Protein AF-A0A816AW95-F1 (afdb_monomer)

pLDDT: mean 74.33, std 20.52, range [29.19, 96.0]

Solvent-accessible surface area (backbone atoms only — not comparable to full-atom values): 9916 Å² total; per-residue (Å²): 138,85,84,74,68,86,69,72,75,60,77,59,59,53,72,68,49,44,60,77,62,41,72,58,86,85,59,73,70,74,67,87,60,53,72,53,37,24,40,37,31,39,40,58,78,60,52,45,46,66,61,50,24,54,54,49,12,66,77,67,77,28,48,63,43,44,43,57,73,72,43,47,22,68,74,67,74,44,52,65,58,58,48,35,70,74,46,35,65,71,49,30,48,51,55,52,28,59,55,47,61,67,64,76,84,61,23,33,20,34,18,49,58,70,62,55,73,75,27,64,69,25,49,58,53,48,53,76,51,32,47,66,45,72,49,88,59,61,65,71,58,25,54,56,45,38,69,76,61,75,77,86,78,56,86,59,53,93,82,39,55,69,65,57,55,53,61,59,63,96

Nearest PDB structures (foldseek):
  1kag-assembly2_B  TM=8.413E-01  e=4.714E-09  Escherichia coli
  3vaa-assembly3_C  TM=8.133E-01  e=1.172E-07  Bacteroides thetaiotaomicron
  1kag-assembly1_A  TM=7.924E-01  e=2.343E-07  Escherichia coli
  1shk-assembly1_A  TM=7.564E-01  e=5.315E-07  Dickeya chrysanthemi
  4y0a-assembly1_A  TM=7.415E-01  e=2.200E-07  Acinetobacter baumannii AB307-0294

Radius of gyration: 16.28 Å; Cα contacts (8 Å, |Δi|>4): 202; chains: 1; bounding box: 50×35×40 Å

Organism: NCBI:txid1234261

Secondary structure (DSSP, 8-state):
----GGGTT-TTSSHHHHHHHS--TTS---GGGTTT-EEEEE--TTS-HHHHHHHHHHHHT-EEEEHIIIIIHHHHTS-HHHHHHHHHHHHHHHHHHHHHHT----SEEEE--TTGGG-HHHHHHHHHHEEEEE----HHHHHHHHHHHT----TTTTTS-HHHHHHHT-

Foldseek 3Di:
DDDPPVVVPPLDQPPPVLVVLADPPVPDPPCPPVQWFEEEEDEAQQLCLQVVQVVCCVVNVAAEEECQPRQVCVVVVHHLLVVCVVQPQVRSLVVSLVSLLVDDGTRGHYYYHNSPSVRVNSVVSSSVRHGYDYSDDDPVSSVVRCVVVVDPNDHCVVPDPPSVVVVSND

Sequence (170 aa):
MPEMDHLKSKNQYWLPNLRSWATDGTKRPLLSDSKERNIFLMGPPGAGKTTVAKVLGKLLEKHVMDIDDDWLEIHWKTSVADKLAELGDEGFLEAEGEEMLKFQKKNYVVSLTGSNALHSRSMEHLSKSGIFIYLDVPTSLILSRCKLMKIDRIVGQSTKSLADILAYRQ

InterPro domains:
  IPR027417 P-loop containing nucleoside triphosphate hydrolase [G3DSA:3.40.50.300] (26-170)
  IPR027417 P-loop containing nucleoside triphosphate hydrolase [SSF52540] (37-148)
  IPR031322 Shikimate kinase/gluconokinase [PF01202] (45-161)

Mean predicted aligned error: 10.52 Å

Structure (mmCIF, N/CA/C/O backbone):
data_AF-A0A816AW95-F1
#
_entry.id   AF-A0A816AW95-F1
#
loop_
_atom_site.group_PDB
_atom_site.id
_atom_site.type_symbol
_atom_site.label_atom_id
_atom_site.label_alt_id
_atom_site.label_comp_id
_atom_site.label_asym_id
_atom_site.label_entity_id
_atom_site.label_seq_id
_atom_site.pdbx_PDB_ins_code
_atom_site.Cartn_x
_atom_site.Cartn_y
_atom_site.Cartn_z
_atom_site.occupancy
_atom_site.B_iso_or_equiv
_atom_site.auth_seq_id
_atom_site.auth_comp_id
_atom_site.auth_asym_id
_atom_site.auth_atom_id
_atom_site.pdbx_PDB_model_num
ATOM 1 N N . MET A 1 1 ? 30.595 -11.486 -17.767 1.00 30.88 1 MET A N 1
ATOM 2 C CA . MET A 1 1 ? 29.350 -10.853 -17.289 1.00 30.88 1 MET A CA 1
ATOM 3 C C . MET A 1 1 ? 28.530 -11.867 -16.489 1.00 30.88 1 MET A C 1
ATOM 5 O O . MET A 1 1 ? 27.575 -12.413 -17.027 1.00 30.88 1 MET A O 1
ATOM 9 N N . PRO A 1 2 ? 28.909 -12.188 -15.244 1.00 32.31 2 PRO A N 1
ATOM 10 C CA . PRO A 1 2 ? 27.958 -12.633 -14.227 1.00 32.31 2 PRO A CA 1
ATOM 11 C C . PRO A 1 2 ? 27.443 -11.355 -13.529 1.00 32.31 2 PRO A C 1
ATOM 13 O O . PRO A 1 2 ? 28.158 -10.365 -13.476 1.00 32.31 2 PRO A O 1
ATOM 16 N N . GLU A 1 3 ? 26.221 -11.201 -13.048 1.00 29.19 3 GLU A N 1
ATOM 17 C CA . GLU A 1 3 ? 25.580 -12.041 -12.055 1.00 29.19 3 GLU A CA 1
ATOM 18 C C . GLU A 1 3 ? 24.159 -11.442 -11.913 1.00 29.19 3 GLU A C 1
ATOM 20 O O . GLU A 1 3 ? 23.979 -10.383 -11.332 1.00 29.19 3 GLU A O 1
ATOM 25 N N . MET A 1 4 ? 23.151 -12.038 -12.553 1.00 30.97 4 MET A N 1
ATOM 26 C CA . MET A 1 4 ? 21.720 -11.762 -12.291 1.00 30.97 4 MET A CA 1
ATOM 27 C C . MET A 1 4 ? 21.000 -13.072 -11.929 1.00 30.97 4 MET A C 1
ATOM 29 O O . MET A 1 4 ? 19.788 -13.219 -12.089 1.00 30.97 4 MET A O 1
ATOM 33 N N . ASP A 1 5 ? 21.755 -14.057 -11.437 1.00 31.03 5 ASP A N 1
ATOM 34 C CA . ASP A 1 5 ? 21.224 -15.348 -10.994 1.00 31.03 5 ASP A CA 1
ATOM 35 C C . ASP A 1 5 ? 20.586 -15.276 -9.597 1.00 31.03 5 ASP A C 1
ATOM 37 O O . ASP A 1 5 ? 19.770 -16.126 -9.250 1.00 31.03 5 ASP A O 1
ATOM 41 N N . HIS A 1 6 ? 20.838 -14.218 -8.820 1.00 32.06 6 HIS A N 1
ATOM 42 C CA . HIS A 1 6 ? 20.245 -14.032 -7.485 1.00 32.06 6 HIS A CA 1
ATOM 43 C C . HIS A 1 6 ? 18.769 -13.590 -7.502 1.00 32.06 6 HIS A C 1
ATOM 45 O O . HIS A 1 6 ? 18.091 -13.667 -6.477 1.00 32.06 6 HIS A O 1
ATOM 51 N N . LEU A 1 7 ? 18.230 -13.195 -8.662 1.00 34.44 7 LEU A N 1
ATOM 52 C CA . LEU A 1 7 ? 16.792 -12.957 -8.841 1.00 34.44 7 LEU A CA 1
ATOM 53 C C . LEU A 1 7 ? 16.038 -14.179 -9.386 1.00 34.44 7 LEU A C 1
ATOM 55 O O . LEU A 1 7 ? 14.817 -14.155 -9.419 1.00 34.44 7 LEU A O 1
ATOM 59 N N . LYS A 1 8 ? 16.707 -15.277 -9.763 1.00 31.42 8 LYS A N 1
ATOM 60 C CA . LYS A 1 8 ? 16.021 -16.467 -10.309 1.00 31.42 8 LYS A CA 1
ATOM 61 C C . LYS A 1 8 ? 15.353 -17.357 -9.251 1.00 31.42 8 LYS A C 1
ATOM 63 O O . LYS A 1 8 ? 14.594 -18.245 -9.619 1.00 31.42 8 LYS A O 1
ATOM 68 N N . SER A 1 9 ? 15.582 -17.127 -7.953 1.00 30.31 9 SER A N 1
ATOM 69 C CA . SER A 1 9 ? 15.029 -17.969 -6.873 1.00 30.31 9 SER A CA 1
ATOM 70 C C . SER A 1 9 ? 13.753 -17.429 -6.214 1.00 30.31 9 SER A C 1
ATOM 72 O O . SER A 1 9 ? 13.240 -18.031 -5.274 1.00 30.31 9 SER A O 1
ATOM 74 N N . LYS A 1 10 ? 13.205 -16.305 -6.684 1.00 37.72 10 LYS A N 1
ATOM 75 C CA . LYS A 1 10 ? 12.192 -15.534 -5.947 1.00 37.72 10 LYS A CA 1
ATOM 76 C C . LYS A 1 10 ? 10.753 -15.708 -6.473 1.00 37.72 10 LYS A C 1
ATOM 78 O O . LYS A 1 10 ? 9.951 -14.787 -6.374 1.00 37.72 10 LYS A O 1
ATOM 83 N N . ASN A 1 11 ? 10.380 -16.916 -6.904 1.00 34.88 11 ASN A N 1
ATOM 84 C CA . ASN A 1 11 ? 8.980 -17.333 -7.156 1.00 34.88 11 ASN A CA 1
ATOM 85 C C . ASN A 1 11 ? 8.147 -17.503 -5.851 1.00 34.88 11 ASN A C 1
ATOM 87 O O . ASN A 1 11 ? 7.157 -18.227 -5.812 1.00 34.88 11 ASN A O 1
ATOM 91 N N . GLN A 1 12 ? 8.569 -16.885 -4.740 1.00 40.94 12 GLN A N 1
ATOM 92 C CA . GLN A 1 12 ? 8.173 -17.252 -3.371 1.00 40.94 12 GLN A CA 1
ATOM 93 C C . GLN A 1 12 ? 7.570 -16.091 -2.550 1.00 40.94 12 GLN A C 1
ATOM 95 O O . GLN A 1 12 ? 7.450 -16.203 -1.334 1.00 40.94 12 GLN A O 1
ATOM 100 N N . TYR A 1 13 ? 7.203 -14.959 -3.162 1.00 44.19 13 TYR A N 1
ATOM 101 C CA . TYR A 1 13 ? 6.868 -13.750 -2.382 1.00 44.19 13 TYR A CA 1
ATOM 102 C C . TYR A 1 13 ? 5.381 -13.572 -2.081 1.00 44.19 13 TYR A C 1
ATOM 104 O O . TYR A 1 13 ? 5.042 -13.192 -0.962 1.00 44.19 13 TYR A O 1
ATOM 112 N N . TRP A 1 14 ? 4.494 -13.880 -3.030 1.00 45.16 14 TRP A N 1
ATOM 113 C CA . TRP A 1 14 ? 3.064 -13.609 -2.876 1.00 45.16 14 TRP A CA 1
ATOM 114 C C . TRP A 1 14 ? 2.363 -14.731 -2.112 1.00 45.16 14 TRP A C 1
ATOM 116 O O . TRP A 1 14 ? 1.998 -14.553 -0.959 1.00 45.16 14 TRP A O 1
ATOM 126 N N . LEU A 1 15 ? 2.220 -15.919 -2.696 1.00 41.66 15 LEU A N 1
ATOM 127 C CA . LEU A 1 15 ? 1.365 -16.977 -2.140 1.00 41.66 15 LEU A CA 1
ATOM 128 C C . LEU A 1 15 ? 1.851 -17.620 -0.819 1.00 41.66 15 LEU A C 1
ATOM 130 O O . LEU A 1 15 ? 1.002 -17.872 0.044 1.00 41.66 15 LEU A O 1
ATOM 134 N N . PRO A 1 16 ? 3.159 -17.876 -0.595 1.00 43.06 16 PRO A N 1
ATOM 135 C CA . PRO A 1 16 ? 3.619 -18.515 0.642 1.00 43.06 16 PRO A CA 1
ATOM 136 C C . PRO A 1 16 ? 3.471 -17.612 1.875 1.00 43.06 16 PRO A C 1
ATOM 138 O O . PRO A 1 16 ? 3.018 -18.075 2.921 1.00 43.06 16 PRO A O 1
ATOM 141 N N . ASN A 1 17 ? 3.772 -16.314 1.743 1.00 45.03 17 ASN A N 1
ATOM 142 C CA . ASN A 1 17 ? 3.659 -15.347 2.842 1.00 45.03 17 ASN A CA 1
ATOM 143 C C . ASN A 1 17 ? 2.229 -14.816 3.002 1.00 45.03 17 ASN A C 1
ATOM 145 O O . ASN A 1 17 ? 1.797 -14.569 4.128 1.00 45.03 17 ASN A O 1
ATOM 149 N N . LEU A 1 18 ? 1.443 -14.741 1.919 1.00 47.81 18 LEU A N 1
ATOM 150 C CA . LEU A 1 18 ? 0.026 -14.386 1.995 1.00 47.81 18 LEU A CA 1
ATOM 151 C C . LEU A 1 18 ? -0.743 -15.363 2.883 1.00 47.81 18 LEU A C 1
ATOM 153 O O . LEU A 1 18 ? -1.575 -14.919 3.655 1.00 47.81 18 LEU A O 1
ATOM 157 N N . ARG A 1 19 ? -0.432 -16.667 2.857 1.00 48.78 19 ARG A N 1
ATOM 158 C CA . ARG A 1 19 ? -1.038 -17.643 3.786 1.00 48.78 19 ARG A CA 1
ATOM 159 C C . ARG A 1 19 ? -0.641 -17.426 5.246 1.00 48.78 19 ARG A C 1
ATOM 161 O O . ARG A 1 19 ? -1.417 -17.772 6.126 1.00 48.78 19 ARG A O 1
ATOM 168 N N . SER A 1 20 ? 0.540 -16.864 5.505 1.00 46.69 20 SER A N 1
ATOM 169 C CA . SER A 1 20 ? 0.972 -16.528 6.869 1.00 46.69 20 SER A CA 1
ATOM 170 C C . SER A 1 20 ? 0.287 -15.267 7.413 1.00 46.69 20 SER A C 1
ATOM 172 O O . SER A 1 20 ? 0.101 -15.144 8.621 1.00 46.69 20 SER A O 1
ATOM 174 N N . TRP A 1 21 ? -0.138 -14.356 6.527 1.00 46.91 21 TRP A N 1
ATOM 175 C CA . TRP A 1 21 ? -0.833 -13.111 6.881 1.00 46.91 21 TRP A CA 1
ATOM 176 C C . TRP A 1 21 ? -2.356 -13.180 6.713 1.00 46.91 21 TRP A C 1
ATOM 178 O O . TRP A 1 21 ? -3.086 -12.392 7.317 1.00 46.91 21 TRP A O 1
ATOM 188 N N . ALA A 1 22 ? -2.849 -14.111 5.900 1.00 45.16 22 ALA A N 1
ATOM 189 C CA . ALA A 1 22 ? -4.260 -14.397 5.730 1.00 45.16 22 ALA A CA 1
ATOM 190 C C . ALA A 1 22 ? -4.727 -15.226 6.924 1.00 45.16 22 ALA A C 1
ATOM 192 O O . ALA A 1 22 ? -4.403 -16.403 7.068 1.00 45.16 22 ALA A O 1
ATOM 193 N N . THR A 1 23 ? -5.515 -14.605 7.793 1.00 46.31 23 THR A N 1
ATOM 194 C CA . THR A 1 23 ? -6.285 -15.350 8.782 1.00 46.31 23 THR A CA 1
ATOM 195 C C . THR A 1 23 ? -7.233 -16.292 8.049 1.00 46.31 23 THR A C 1
ATOM 197 O O . THR A 1 23 ? -7.951 -15.855 7.149 1.00 46.31 23 THR A O 1
ATOM 200 N N . ASP A 1 24 ? -7.255 -17.564 8.445 1.00 42.72 24 ASP A N 1
ATOM 201 C CA . ASP A 1 24 ? -8.320 -18.499 8.088 1.00 42.72 24 ASP A CA 1
ATOM 202 C C . ASP A 1 24 ? -9.678 -17.819 8.323 1.00 42.72 24 ASP A C 1
ATOM 204 O O . ASP A 1 24 ? -10.047 -17.540 9.463 1.00 42.72 24 ASP A O 1
ATOM 208 N N . GLY A 1 25 ? -10.405 -17.520 7.242 1.00 42.84 25 GLY A N 1
ATOM 209 C CA . GLY A 1 25 ? -11.691 -16.819 7.290 1.00 42.84 25 GLY A CA 1
ATOM 210 C C . GLY A 1 25 ? -12.782 -17.577 8.055 1.00 42.84 25 GLY A C 1
ATOM 211 O O . GLY A 1 25 ? -13.830 -17.002 8.342 1.00 42.84 25 GLY A O 1
ATOM 212 N N . THR A 1 26 ? -12.544 -18.845 8.417 1.00 38.16 26 THR A N 1
ATOM 213 C CA . THR A 1 26 ? -13.426 -19.639 9.285 1.00 38.16 26 THR A CA 1
ATOM 214 C C . THR A 1 26 ? -13.131 -19.445 10.775 1.00 38.16 26 THR A C 1
ATOM 216 O O . THR A 1 26 ? -14.021 -19.622 11.611 1.00 38.16 26 THR A O 1
ATOM 219 N N . LYS A 1 27 ? -11.924 -18.988 11.134 1.00 42.12 27 LYS A N 1
ATOM 220 C CA . LYS A 1 27 ? -11.591 -18.547 12.490 1.00 42.12 27 LYS A CA 1
ATOM 221 C C . LYS A 1 27 ? -11.934 -17.074 12.598 1.00 42.12 27 LYS A C 1
ATOM 223 O O . LYS A 1 27 ? -11.124 -16.230 12.240 1.00 42.12 27 LYS A O 1
ATOM 228 N N . ARG A 1 28 ? -13.133 -16.754 13.099 1.00 39.47 28 ARG A N 1
ATOM 229 C CA . ARG A 1 28 ? -13.509 -15.372 13.446 1.00 39.47 28 ARG A CA 1
ATOM 230 C C . ARG A 1 28 ? -12.381 -14.744 14.281 1.00 39.47 28 ARG A C 1
ATOM 232 O O . ARG A 1 28 ? -12.247 -15.128 15.445 1.00 39.47 28 ARG A O 1
ATOM 239 N N . PRO A 1 29 ? -11.620 -13.751 13.784 1.00 44.09 29 PRO A N 1
ATOM 240 C CA . PRO A 1 29 ? -11.084 -12.776 14.709 1.00 44.09 29 PRO A CA 1
ATOM 241 C C . PRO A 1 29 ? -12.322 -12.050 15.222 1.00 44.09 29 PRO A C 1
ATOM 243 O O . PRO A 1 29 ? -13.134 -11.580 14.424 1.00 44.09 29 PRO A O 1
ATOM 246 N N . LEU A 1 30 ? -12.535 -12.077 16.532 1.00 42.91 30 LEU A N 1
ATOM 247 C CA . LEU A 1 30 ? -13.664 -11.441 17.201 1.00 42.91 30 LEU A CA 1
ATOM 248 C C . LEU A 1 30 ? -13.919 -10.061 16.563 1.00 42.91 30 LEU A C 1
ATOM 250 O O . LEU A 1 30 ? -13.145 -9.125 16.739 1.00 42.91 30 LEU A O 1
ATOM 254 N N . LEU A 1 31 ? -14.989 -9.955 15.763 1.00 48.19 31 LEU A N 1
ATOM 255 C CA . LEU A 1 31 ? -15.388 -8.744 15.029 1.00 48.19 31 LEU A CA 1
ATOM 256 C C . LEU A 1 31 ? -15.770 -7.587 15.973 1.00 48.19 31 LEU A C 1
ATOM 258 O O . LEU A 1 31 ? -16.152 -6.518 15.500 1.00 48.19 31 LEU A O 1
ATOM 262 N N . SER A 1 32 ? -15.646 -7.783 17.289 1.00 46.41 32 SER A N 1
ATOM 263 C CA . SER A 1 32 ? -15.919 -6.788 18.319 1.00 46.41 32 SER A CA 1
ATOM 264 C C . SER A 1 32 ? -14.992 -5.566 18.243 1.00 46.41 32 SER A C 1
ATOM 266 O O . SER A 1 32 ? -15.454 -4.488 18.587 1.00 46.41 32 SER A O 1
ATOM 268 N N . ASP A 1 33 ? -13.775 -5.686 17.685 1.00 53.28 33 ASP A N 1
ATOM 269 C CA . ASP A 1 33 ? -12.826 -4.560 17.484 1.00 53.28 33 ASP A CA 1
ATOM 270 C C . ASP A 1 33 ? -12.677 -4.115 16.010 1.00 53.28 33 ASP A C 1
ATOM 272 O O . ASP A 1 33 ? -11.784 -3.346 15.639 1.00 53.28 33 ASP A O 1
ATOM 276 N N . SER A 1 34 ? -13.551 -4.596 15.120 1.00 60.19 34 SER A N 1
ATOM 277 C CA . SER A 1 34 ? -13.437 -4.411 13.661 1.00 60.19 34 SER A CA 1
ATOM 278 C C . SER A 1 34 ? -13.499 -2.954 13.184 1.00 60.19 34 SER A C 1
ATOM 280 O O . SER A 1 34 ? -13.023 -2.638 12.086 1.00 60.19 34 SER A O 1
ATOM 282 N N . LYS A 1 35 ? -14.042 -2.045 14.002 1.00 65.56 35 LYS A N 1
ATOM 283 C CA . LYS A 1 35 ? -14.165 -0.632 13.635 1.00 65.56 35 LYS A CA 1
ATOM 284 C C . LYS A 1 35 ? -12.801 0.057 13.569 1.00 65.56 35 LYS A C 1
ATOM 286 O O . LYS A 1 35 ? -12.585 0.830 12.652 1.00 65.56 35 LYS A O 1
ATOM 291 N N . GLU A 1 36 ? -11.833 -0.290 14.415 1.00 79.56 36 GLU A N 1
ATOM 292 C CA . GLU A 1 36 ? -10.507 0.352 14.369 1.00 79.56 36 GLU A CA 1
ATOM 293 C C . GLU A 1 36 ? -9.508 -0.315 13.416 1.00 79.56 36 GLU A C 1
ATOM 295 O O . GLU A 1 36 ? -8.547 0.326 12.988 1.00 79.56 36 GLU A O 1
ATOM 300 N N . ARG A 1 37 ? -9.715 -1.586 13.050 1.00 89.06 37 ARG A N 1
ATOM 301 C CA . ARG A 1 37 ? -8.761 -2.300 12.188 1.00 89.06 37 ARG A CA 1
ATOM 302 C C . ARG A 1 37 ? -8.810 -1.805 10.743 1.00 89.06 37 ARG A C 1
ATOM 304 O O . ARG A 1 37 ? -9.875 -1.450 10.222 1.00 89.06 37 ARG A O 1
ATOM 311 N N . ASN A 1 38 ? -7.648 -1.821 10.098 1.00 93.62 38 ASN A N 1
ATOM 312 C CA . ASN A 1 38 ? -7.507 -1.500 8.682 1.00 93.62 38 ASN A CA 1
ATOM 313 C C . ASN A 1 38 ? -7.809 -2.711 7.790 1.00 93.62 38 ASN A C 1
ATOM 315 O O . ASN A 1 38 ? -7.645 -3.864 8.196 1.00 93.62 38 ASN A O 1
ATOM 319 N N . ILE A 1 39 ? -8.207 -2.435 6.552 1.00 93.81 39 ILE A N 1
ATOM 320 C CA . ILE A 1 39 ? -8.317 -3.416 5.471 1.00 93.81 39 ILE A CA 1
ATOM 321 C C . ILE A 1 39 ? -7.329 -3.007 4.385 1.00 93.81 39 ILE A C 1
ATOM 323 O O . ILE A 1 39 ? -7.484 -1.953 3.778 1.00 93.81 39 ILE A O 1
ATOM 327 N N . PHE A 1 40 ? -6.331 -3.840 4.128 1.00 93.00 40 PHE A N 1
ATOM 328 C CA . PHE A 1 40 ? -5.319 -3.611 3.106 1.00 93.00 40 PHE A CA 1
ATOM 329 C C . PHE A 1 40 ? -5.662 -4.413 1.854 1.00 93.00 40 PHE A C 1
ATOM 331 O O . PHE A 1 40 ? -5.718 -5.643 1.890 1.00 93.00 40 PHE A O 1
ATOM 338 N N . LEU A 1 41 ? -5.901 -3.720 0.745 1.00 91.81 41 LEU A N 1
ATOM 339 C CA . LEU A 1 41 ? -6.159 -4.326 -0.553 1.00 91.81 41 LEU A CA 1
ATOM 340 C C . LEU A 1 41 ? -4.851 -4.482 -1.319 1.00 91.81 41 LEU A C 1
ATOM 342 O O . LEU A 1 41 ? -4.152 -3.508 -1.585 1.00 91.81 41 LEU A O 1
ATOM 346 N N . MET A 1 42 ? -4.566 -5.714 -1.719 1.00 88.06 42 MET A N 1
ATOM 347 C CA . MET A 1 42 ? -3.413 -6.090 -2.527 1.00 88.06 42 MET A CA 1
ATOM 348 C C . MET A 1 42 ? -3.855 -6.650 -3.872 1.00 88.06 42 MET A C 1
ATOM 350 O O . MET A 1 42 ? -5.001 -7.056 -4.062 1.00 88.06 42 MET A O 1
ATOM 354 N N . GLY A 1 43 ? -2.922 -6.676 -4.814 1.00 80.88 43 GLY A N 1
ATOM 355 C CA . GLY A 1 43 ? -3.145 -7.188 -6.157 1.00 80.88 43 GLY A CA 1
ATOM 356 C C . GLY A 1 43 ? -2.443 -6.336 -7.209 1.00 80.88 43 GLY A C 1
ATOM 357 O O . GLY A 1 43 ? -2.019 -5.207 -6.930 1.00 80.88 43 GLY A O 1
ATOM 358 N N . PRO A 1 44 ? -2.326 -6.845 -8.439 1.00 80.19 44 PRO A N 1
ATOM 359 C CA . PRO A 1 44 ? -1.625 -6.144 -9.505 1.00 80.19 44 PRO A CA 1
ATOM 360 C C . PRO A 1 44 ? -2.283 -4.794 -9.862 1.00 80.19 44 PRO A C 1
ATOM 362 O O . PRO A 1 44 ? -3.466 -4.560 -9.567 1.00 80.19 44 PRO A O 1
ATOM 365 N N . PRO A 1 45 ? -1.543 -3.865 -10.496 1.00 80.00 45 PRO A N 1
ATOM 366 C CA . PRO A 1 45 ? -2.142 -2.710 -11.167 1.00 80.00 45 PRO A CA 1
ATOM 367 C C . PRO A 1 45 ? -3.274 -3.167 -12.101 1.00 80.00 45 PRO A C 1
ATOM 369 O O . PRO A 1 45 ? -3.166 -4.215 -12.727 1.00 80.00 45 PRO A O 1
ATOM 372 N N . GLY A 1 46 ? -4.392 -2.438 -12.151 1.00 80.00 46 GLY A N 1
ATOM 373 C CA . GLY A 1 46 ? -5.569 -2.840 -12.942 1.00 80.00 46 GLY A CA 1
ATOM 374 C C . GLY A 1 46 ? -6.499 -3.883 -12.290 1.00 80.00 46 GLY A C 1
ATOM 375 O O . GLY A 1 46 ? -7.576 -4.161 -12.827 1.00 80.00 46 GLY A O 1
ATOM 376 N N . ALA A 1 47 ? -6.166 -4.416 -11.103 1.00 85.94 47 ALA A N 1
ATOM 377 C CA . ALA A 1 47 ? -7.055 -5.326 -10.359 1.00 85.94 47 ALA A CA 1
ATOM 378 C C . ALA A 1 47 ? -8.325 -4.639 -9.824 1.00 85.94 47 ALA A C 1
ATOM 380 O O . ALA A 1 47 ? -9.308 -5.306 -9.518 1.00 85.94 47 ALA A O 1
ATOM 381 N N . GLY A 1 48 ? -8.330 -3.303 -9.759 1.00 87.00 48 GLY A N 1
ATOM 382 C CA . GLY A 1 48 ? -9.464 -2.516 -9.268 1.00 87.00 48 GLY A CA 1
ATOM 383 C C . GLY A 1 48 ? -9.414 -2.210 -7.770 1.00 87.00 48 GLY A C 1
ATOM 384 O O . GLY A 1 48 ? -10.452 -1.904 -7.194 1.00 87.00 48 GLY A O 1
ATOM 385 N N . LYS A 1 49 ? -8.229 -2.263 -7.142 1.00 91.38 49 LYS A N 1
ATOM 386 C CA . LYS A 1 49 ? -8.023 -1.990 -5.706 1.00 91.38 49 LYS A CA 1
ATOM 387 C C . LYS A 1 49 ? -8.680 -0.685 -5.259 1.00 91.38 49 LYS A C 1
ATOM 389 O O . LYS A 1 49 ? -9.539 -0.722 -4.391 1.00 91.38 49 LYS A O 1
ATOM 394 N N . THR A 1 50 ? -8.390 0.434 -5.920 1.00 88.81 50 THR A N 1
ATOM 395 C CA . THR A 1 50 ? -8.979 1.746 -5.604 1.00 88.81 50 THR A CA 1
ATOM 396 C C . THR A 1 50 ? -10.508 1.762 -5.767 1.00 88.81 50 THR A C 1
ATOM 398 O O . THR A 1 50 ? -11.218 2.373 -4.969 1.00 88.81 50 THR A O 1
ATOM 401 N N . THR A 1 51 ? -11.054 1.052 -6.762 1.00 91.69 51 THR A N 1
ATOM 402 C CA . THR A 1 51 ? -12.511 0.919 -6.953 1.00 91.69 51 THR A CA 1
ATOM 403 C C . THR A 1 51 ? -13.150 0.128 -5.815 1.00 91.69 51 THR A C 1
ATOM 405 O O . THR A 1 51 ? -14.131 0.578 -5.225 1.00 91.69 51 THR A O 1
ATOM 408 N N . VAL A 1 52 ? -12.576 -1.027 -5.471 1.00 93.25 52 VAL A N 1
ATOM 409 C CA . VAL A 1 52 ? -13.042 -1.866 -4.361 1.00 93.25 52 VAL A CA 1
ATOM 410 C C . VAL A 1 52 ? -12.899 -1.128 -3.029 1.00 93.25 52 VAL A C 1
ATOM 412 O O . VAL A 1 52 ? -13.816 -1.182 -2.215 1.00 93.25 52 VAL A O 1
ATOM 415 N N . ALA A 1 53 ? -11.814 -0.374 -2.831 1.00 94.19 53 ALA A N 1
ATOM 416 C CA . ALA A 1 53 ? -11.577 0.408 -1.623 1.00 94.19 53 ALA A CA 1
ATOM 417 C C . ALA A 1 53 ? -12.701 1.418 -1.374 1.00 94.19 53 ALA A C 1
ATOM 419 O O . ALA A 1 53 ? -13.239 1.478 -0.272 1.00 94.19 53 ALA A O 1
ATOM 420 N N . LYS A 1 54 ? -13.121 2.148 -2.416 1.00 94.00 54 LYS A N 1
ATOM 421 C CA . LYS A 1 54 ? -14.232 3.113 -2.345 1.00 94.00 54 LYS A CA 1
ATOM 422 C C . LYS A 1 54 ? -15.558 2.450 -1.972 1.00 94.00 54 LYS A C 1
ATOM 424 O O . LYS A 1 54 ? -16.290 2.970 -1.131 1.00 94.00 54 LYS A O 1
ATOM 429 N N . VAL A 1 55 ? -15.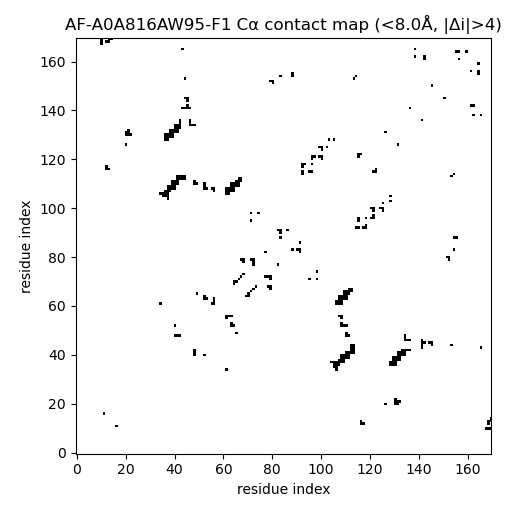861 1.298 -2.574 1.00 95.06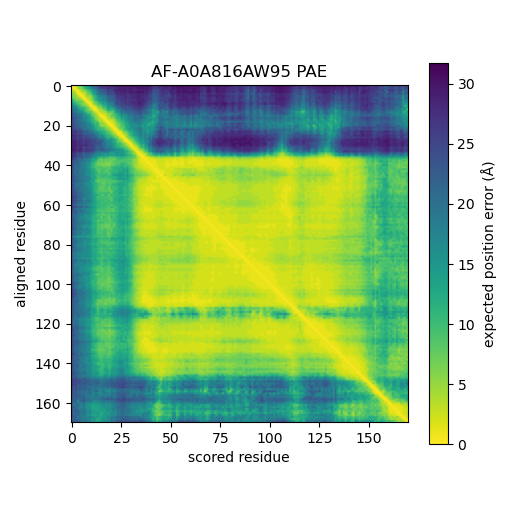 55 VAL A N 1
ATOM 430 C CA . VAL A 1 55 ? -17.089 0.544 -2.273 1.00 95.06 55 VAL A CA 1
ATOM 431 C C . VAL A 1 55 ? -17.063 0.017 -0.837 1.00 95.06 55 VAL A C 1
ATOM 433 O O . VAL A 1 55 ? -18.013 0.248 -0.090 1.00 95.06 55 VAL A O 1
ATOM 436 N N . LEU A 1 56 ? -15.972 -0.634 -0.423 1.00 92.94 56 LEU A N 1
ATOM 437 C CA . LEU A 1 56 ? -15.822 -1.175 0.930 1.00 92.94 56 LEU A CA 1
ATOM 438 C C . LEU A 1 56 ? -15.821 -0.080 1.996 1.00 92.94 56 LEU A C 1
ATOM 440 O O . LEU A 1 56 ? -16.480 -0.241 3.017 1.00 92.94 56 LEU A O 1
ATOM 444 N N . GLY A 1 57 ? -15.135 1.039 1.756 1.00 93.81 57 GLY A N 1
ATOM 445 C CA . GLY A 1 57 ? -15.108 2.171 2.680 1.00 93.81 57 GLY A CA 1
ATOM 446 C C . GLY A 1 57 ? -16.506 2.712 2.959 1.00 93.81 57 GLY A C 1
ATOM 447 O O . GLY A 1 57 ? -16.870 2.909 4.114 1.00 93.81 57 GLY A O 1
ATOM 448 N N . LYS A 1 58 ? -17.340 2.844 1.918 1.00 93.50 58 LYS A N 1
ATOM 449 C CA . LYS A 1 58 ? -18.740 3.260 2.074 1.00 93.50 58 LYS A CA 1
AT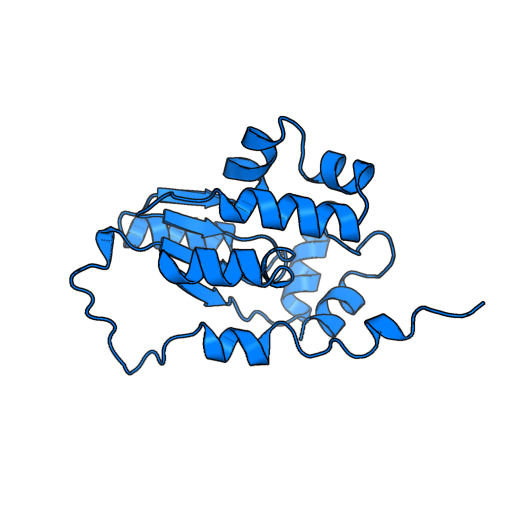OM 450 C C . LYS A 1 58 ? -19.575 2.233 2.843 1.00 93.50 58 LYS A C 1
ATOM 452 O O . LYS A 1 58 ? -20.349 2.620 3.709 1.00 93.50 58 LYS A O 1
ATOM 457 N N . LEU A 1 59 ? -19.446 0.946 2.517 1.00 92.81 59 LEU A N 1
ATOM 458 C CA . LEU A 1 59 ? -20.241 -0.121 3.140 1.00 92.81 59 LEU A CA 1
ATOM 459 C C . LEU A 1 59 ? -19.879 -0.360 4.610 1.00 92.81 59 LEU A C 1
ATOM 461 O O . LEU A 1 59 ? -20.735 -0.767 5.387 1.00 92.81 59 LEU A O 1
ATOM 465 N N . LEU A 1 60 ? -18.616 -0.137 4.971 1.00 90.75 60 LEU A N 1
ATOM 466 C CA . LEU A 1 60 ? -18.074 -0.421 6.301 1.00 90.75 60 LEU A CA 1
ATOM 467 C C . LEU A 1 60 ? -17.841 0.843 7.140 1.00 90.75 60 LEU A C 1
ATOM 469 O O . LEU A 1 60 ? -17.270 0.740 8.224 1.00 90.75 60 LEU A O 1
ATOM 473 N N . GLU A 1 61 ? -18.244 2.015 6.638 1.00 93.56 61 GLU A N 1
ATOM 474 C CA . GLU A 1 61 ? -18.031 3.323 7.279 1.00 93.56 61 GLU A CA 1
ATOM 475 C C . GLU A 1 61 ? -16.554 3.584 7.640 1.00 93.56 61 GLU A C 1
ATOM 477 O O . GLU A 1 61 ? -16.216 4.065 8.727 1.00 93.56 61 GLU A O 1
ATOM 482 N N . LYS A 1 62 ? -15.652 3.239 6.716 1.00 93.50 62 LYS A N 1
ATOM 483 C CA . LYS A 1 62 ? -14.201 3.408 6.858 1.00 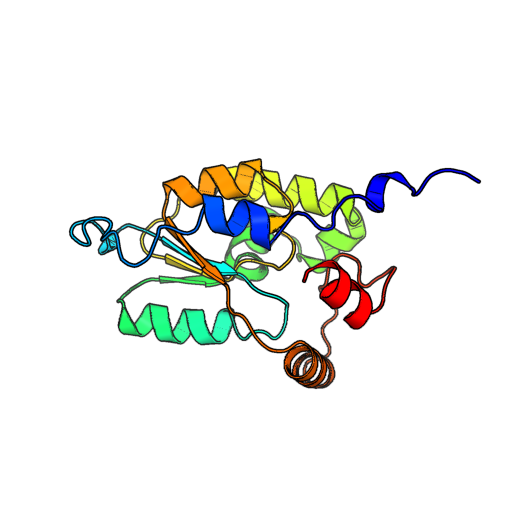93.50 62 LYS A CA 1
ATOM 484 C C . LYS A 1 62 ? -13.684 4.493 5.924 1.00 93.50 62 LYS A C 1
ATOM 486 O O . LYS A 1 62 ? -14.201 4.680 4.820 1.00 93.50 62 LYS A O 1
ATOM 491 N N . HIS A 1 63 ? -12.611 5.161 6.336 1.00 95.75 63 HIS A N 1
ATOM 492 C CA . HIS A 1 63 ? -11.880 6.056 5.444 1.00 95.75 63 HIS A CA 1
ATOM 493 C C . HIS A 1 63 ? -11.208 5.257 4.323 1.00 95.75 63 HIS A C 1
ATOM 495 O O . HIS A 1 63 ? -10.934 4.069 4.477 1.00 95.75 63 HIS A O 1
ATOM 501 N N . VAL A 1 64 ? -10.943 5.901 3.191 1.00 96.00 64 VAL A N 1
ATOM 502 C CA . VAL A 1 64 ? -10.310 5.271 2.027 1.00 96.00 64 VAL A CA 1
ATOM 503 C C . VAL A 1 64 ? -9.020 6.009 1.724 1.00 96.00 64 VAL A C 1
ATOM 505 O O . VAL A 1 64 ? -8.991 7.232 1.822 1.00 96.00 64 VAL A O 1
ATOM 508 N N . MET A 1 65 ? -7.976 5.257 1.393 1.00 94.38 65 MET A N 1
ATOM 509 C CA . MET A 1 65 ? -6.654 5.788 1.084 1.00 94.38 65 MET A CA 1
ATOM 510 C C . MET A 1 65 ? -6.017 4.974 -0.041 1.00 94.38 65 MET A C 1
ATOM 512 O O . MET A 1 65 ? -6.063 3.740 -0.006 1.00 94.38 65 MET A O 1
ATOM 516 N N . ASP A 1 66 ? -5.427 5.645 -1.021 1.00 92.38 66 ASP A N 1
ATOM 517 C CA . ASP A 1 66 ? -4.463 5.052 -1.945 1.00 92.38 66 ASP A CA 1
ATOM 518 C C . ASP A 1 66 ? -3.046 5.352 -1.453 1.00 92.38 66 ASP A C 1
ATOM 520 O O . ASP A 1 66 ? -2.723 6.499 -1.164 1.00 92.38 66 ASP A O 1
ATOM 524 N N . ILE A 1 67 ? -2.213 4.327 -1.264 1.00 91.62 67 ILE A N 1
ATOM 525 C CA . ILE A 1 67 ? -0.928 4.534 -0.594 1.00 91.62 67 ILE A CA 1
ATOM 526 C C . ILE A 1 67 ? 0.034 5.391 -1.418 1.00 91.62 67 ILE A C 1
ATOM 528 O O . ILE A 1 67 ? 0.821 6.130 -0.832 1.00 91.62 67 ILE A O 1
A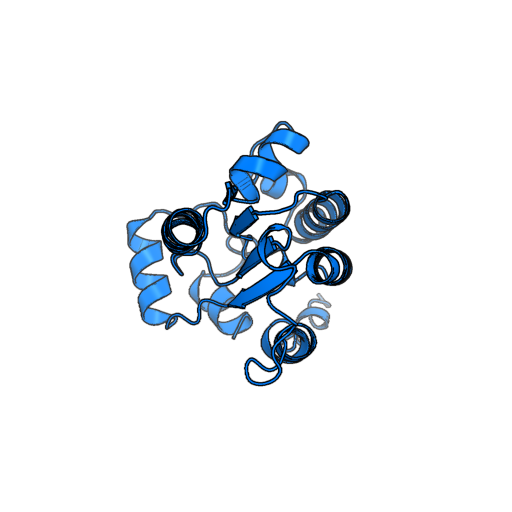TOM 53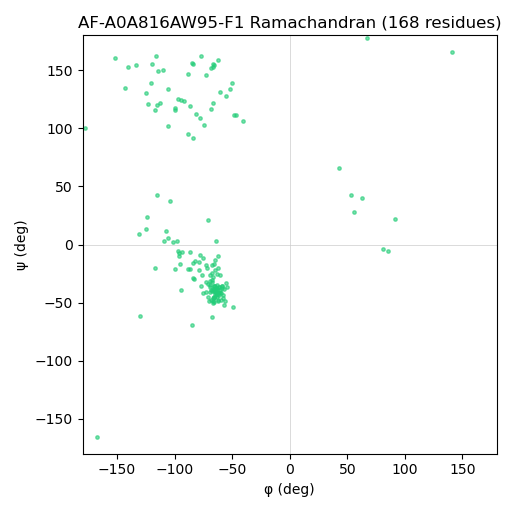2 N N . ASP A 1 68 ? -0.054 5.326 -2.746 1.00 89.25 68 ASP A N 1
ATOM 533 C CA . ASP A 1 68 ? 0.805 6.114 -3.620 1.00 89.25 68 ASP A CA 1
ATOM 534 C C . ASP A 1 68 ? 0.451 7.599 -3.456 1.00 89.25 68 ASP A C 1
ATOM 536 O O . ASP A 1 68 ? 1.249 8.379 -2.931 1.00 89.25 68 ASP A O 1
ATOM 540 N N . ASP A 1 69 ? -0.785 7.964 -3.799 1.00 88.81 69 ASP A N 1
ATOM 541 C CA . ASP A 1 69 ? -1.222 9.362 -3.875 1.00 88.81 69 ASP A CA 1
ATOM 542 C C . ASP A 1 69 ? -1.460 9.997 -2.486 1.00 88.81 69 ASP A C 1
ATOM 544 O O . ASP A 1 69 ? -1.085 11.145 -2.242 1.00 88.81 69 ASP A O 1
ATOM 548 N N . ASP A 1 70 ? -2.070 9.265 -1.547 1.00 93.75 70 ASP A N 1
ATOM 549 C CA . ASP A 1 70 ? -2.552 9.823 -0.273 1.00 93.75 70 ASP A CA 1
ATOM 550 C C . ASP A 1 70 ? -1.570 9.631 0.903 1.00 93.75 70 ASP A C 1
ATOM 552 O O . ASP A 1 70 ? -1.831 10.115 2.010 1.00 93.75 70 ASP A O 1
ATOM 556 N N . TRP A 1 71 ? -0.460 8.907 0.712 1.00 94.44 71 TRP A N 1
ATOM 557 C CA . TRP A 1 71 ? 0.556 8.694 1.752 1.00 94.44 71 TRP A CA 1
ATOM 558 C C . TRP A 1 71 ? 1.967 8.992 1.247 1.00 94.44 71 TRP A C 1
ATOM 560 O O . TRP A 1 71 ? 2.614 9.907 1.760 1.00 94.44 71 TRP A O 1
ATOM 570 N N . LEU A 1 72 ? 2.443 8.266 0.234 1.00 93.12 72 LEU A N 1
ATOM 571 C CA . LEU A 1 72 ? 3.824 8.370 -0.236 1.00 93.12 72 LEU A CA 1
ATOM 572 C C . LEU A 1 72 ? 4.117 9.737 -0.861 1.00 93.12 72 LEU A C 1
ATOM 574 O O . LEU A 1 72 ? 5.068 10.392 -0.435 1.00 93.12 72 LEU A O 1
ATOM 578 N N . GLU A 1 73 ? 3.291 10.221 -1.797 1.00 94.25 73 GLU A N 1
ATOM 579 C CA . GLU A 1 73 ? 3.530 11.521 -2.449 1.00 94.25 73 GLU A CA 1
ATOM 580 C C . GLU A 1 73 ? 3.510 12.688 -1.443 1.00 94.25 73 GLU A C 1
ATOM 582 O O . GLU A 1 73 ? 4.334 13.606 -1.519 1.00 94.25 73 GLU A O 1
ATOM 587 N N . ILE A 1 74 ? 2.636 12.622 -0.432 1.00 94.50 74 ILE A N 1
ATOM 588 C CA . ILE A 1 74 ? 2.558 13.624 0.642 1.00 94.50 74 ILE A CA 1
ATOM 589 C C . ILE A 1 74 ? 3.834 13.618 1.494 1.00 94.50 74 ILE A C 1
ATOM 591 O O . ILE A 1 74 ? 4.375 14.679 1.820 1.00 94.50 74 ILE A O 1
ATOM 595 N N . HIS A 1 75 ? 4.317 12.432 1.866 1.00 93.44 75 HIS A N 1
ATOM 596 C CA . HIS A 1 75 ? 5.467 12.279 2.755 1.00 93.44 75 HIS A CA 1
ATOM 597 C C . HIS A 1 75 ? 6.803 12.534 2.046 1.00 93.44 75 HIS A C 1
ATOM 599 O O . HIS A 1 75 ? 7.710 13.130 2.632 1.00 93.44 75 HIS A O 1
ATOM 605 N N . TRP A 1 76 ? 6.922 12.154 0.774 1.00 94.12 76 TRP A N 1
ATOM 606 C CA . TRP A 1 76 ? 8.116 12.397 -0.035 1.00 94.12 76 TRP A CA 1
ATOM 607 C C . TRP A 1 76 ? 8.156 13.784 -0.674 1.00 94.12 76 TRP A C 1
ATOM 609 O O . TRP A 1 76 ? 9.228 14.214 -1.098 1.00 94.12 76 TRP A O 1
ATOM 619 N N . LYS A 1 77 ? 7.022 14.499 -0.719 1.00 94.69 77 LYS A N 1
ATOM 620 C CA . LYS A 1 77 ? 6.877 15.808 -1.384 1.00 94.69 77 LYS A CA 1
ATOM 621 C C . LYS A 1 77 ? 7.288 15.779 -2.862 1.00 94.69 77 LYS A C 1
ATOM 623 O O . LYS A 1 77 ? 7.740 16.784 -3.407 1.00 94.69 77 LYS A O 1
ATOM 628 N N . THR A 1 78 ? 7.157 14.620 -3.489 1.00 93.25 78 THR A N 1
ATOM 629 C CA . THR A 1 78 ? 7.435 14.372 -4.902 1.00 93.25 78 THR A CA 1
ATOM 630 C C . THR A 1 78 ? 6.543 13.233 -5.376 1.00 93.25 78 THR A C 1
ATOM 632 O O . THR A 1 78 ? 6.031 12.476 -4.547 1.00 93.25 78 THR A O 1
ATOM 635 N N . SER A 1 79 ? 6.345 13.106 -6.687 1.00 91.25 79 SER A N 1
ATOM 636 C CA . SER A 1 79 ? 5.516 12.027 -7.217 1.00 91.25 79 SER A CA 1
ATOM 637 C C . SER A 1 79 ? 6.186 10.665 -7.018 1.00 91.25 79 SER A C 1
ATOM 639 O O . SER A 1 79 ? 7.417 10.553 -7.009 1.00 91.25 79 SER A O 1
ATOM 641 N N . VAL A 1 80 ? 5.386 9.602 -6.909 1.00 88.56 80 VAL A N 1
ATOM 642 C CA . VAL A 1 80 ? 5.912 8.225 -6.842 1.00 88.56 80 VAL A CA 1
ATOM 643 C C . VAL A 1 80 ? 6.742 7.895 -8.090 1.00 88.56 80 VAL A C 1
ATOM 645 O O . VAL A 1 80 ? 7.764 7.218 -7.995 1.00 88.56 80 VAL A O 1
ATOM 648 N N . ALA A 1 81 ? 6.342 8.419 -9.255 1.00 86.62 81 ALA A N 1
ATOM 649 C CA . ALA A 1 81 ? 7.052 8.226 -10.518 1.00 86.62 81 ALA A CA 1
ATOM 650 C C . ALA A 1 81 ? 8.440 8.885 -10.510 1.00 86.62 81 ALA A C 1
ATOM 652 O O . ALA A 1 81 ? 9.423 8.244 -10.881 1.00 86.62 81 ALA A O 1
ATOM 653 N N . ASP A 1 82 ? 8.531 10.129 -10.037 1.00 88.94 82 ASP A N 1
ATOM 654 C CA . ASP A 1 82 ? 9.810 10.834 -9.916 1.00 88.94 82 ASP A CA 1
ATOM 655 C C . ASP A 1 82 ? 10.701 10.153 -8.880 1.00 88.94 82 ASP A C 1
ATOM 657 O O . ASP A 1 82 ? 11.902 10.000 -9.098 1.00 88.94 82 ASP A O 1
ATOM 661 N N . LYS A 1 83 ? 10.111 9.672 -7.776 1.00 89.94 83 LYS A N 1
ATOM 662 C CA . LYS A 1 83 ? 10.862 8.956 -6.744 1.00 89.94 83 LYS A CA 1
ATOM 663 C C . LYS A 1 83 ? 11.447 7.645 -7.260 1.00 89.94 83 LYS A C 1
ATOM 665 O O . LYS A 1 83 ? 12.596 7.321 -6.960 1.00 89.94 83 LYS A O 1
ATOM 670 N N . LEU A 1 84 ? 10.675 6.913 -8.061 1.00 86.19 84 LEU A N 1
ATOM 671 C CA . LEU A 1 84 ? 11.133 5.701 -8.734 1.00 86.19 84 LEU A CA 1
ATOM 672 C C . LEU A 1 84 ? 12.237 6.006 -9.757 1.00 86.19 84 LEU A C 1
ATOM 674 O O . LEU A 1 84 ? 13.219 5.271 -9.826 1.00 86.19 84 LEU A O 1
ATOM 678 N N . ALA A 1 85 ? 12.108 7.092 -10.523 1.00 87.56 85 ALA A N 1
ATOM 679 C CA . ALA A 1 85 ? 13.129 7.512 -11.482 1.00 87.56 85 ALA A CA 1
ATOM 680 C C . ALA A 1 85 ? 14.445 7.935 -10.800 1.00 87.56 85 ALA A C 1
ATOM 682 O O . ALA A 1 85 ? 15.520 7.671 -11.332 1.00 87.56 85 ALA A O 1
ATOM 683 N N . GLU A 1 86 ? 14.362 8.561 -9.623 1.00 91.12 86 GLU A N 1
ATOM 684 C CA . GLU A 1 86 ? 15.510 8.988 -8.814 1.00 91.12 86 GLU A CA 1
ATOM 685 C C . GLU A 1 86 ? 16.266 7.797 -8.202 1.00 91.12 86 GLU A C 1
ATOM 687 O O . GLU A 1 86 ? 17.493 7.739 -8.274 1.00 91.12 86 GLU A O 1
ATOM 692 N N . LEU A 1 87 ? 15.544 6.859 -7.580 1.00 87.81 87 LEU A N 1
ATOM 693 C CA . LEU A 1 87 ? 16.135 5.800 -6.752 1.00 87.81 87 LEU A CA 1
ATOM 694 C C . LEU A 1 87 ? 16.364 4.474 -7.490 1.00 87.81 87 LEU A C 1
ATOM 696 O O . LEU A 1 87 ? 17.101 3.616 -6.997 1.00 87.81 87 LEU A O 1
ATOM 700 N N . GLY A 1 88 ? 15.721 4.285 -8.644 1.00 85.62 88 GLY A N 1
ATOM 701 C CA . GLY A 1 88 ? 15.641 2.989 -9.313 1.00 85.62 88 GLY A CA 1
ATOM 702 C C . GLY A 1 88 ? 14.810 1.965 -8.529 1.00 85.62 88 GLY A C 1
ATOM 703 O O . GLY A 1 88 ? 14.322 2.234 -7.432 1.00 85.62 88 GLY A O 1
ATOM 704 N N . ASP A 1 89 ? 14.644 0.767 -9.098 1.00 80.94 89 ASP A N 1
ATOM 705 C CA . ASP A 1 89 ? 13.730 -0.250 -8.556 1.00 80.94 89 ASP A CA 1
ATOM 706 C C . ASP A 1 89 ? 14.084 -0.665 -7.111 1.00 80.94 89 ASP A C 1
ATOM 708 O O . ASP A 1 89 ? 13.209 -0.697 -6.250 1.00 80.94 89 ASP A O 1
ATOM 712 N N . GLU A 1 90 ? 15.354 -0.968 -6.813 1.00 82.00 90 GLU A N 1
ATOM 713 C CA . GLU A 1 90 ? 15.763 -1.447 -5.479 1.00 82.00 90 GLU A CA 1
ATOM 714 C C . GLU A 1 90 ? 15.698 -0.350 -4.410 1.00 82.00 90 GLU A C 1
ATOM 716 O O . GLU A 1 90 ? 15.160 -0.578 -3.326 1.00 82.00 90 GLU A O 1
ATOM 721 N N . GLY A 1 91 ? 16.195 0.851 -4.722 1.00 86.75 91 GLY A N 1
ATOM 722 C CA . GLY A 1 91 ? 16.156 1.983 -3.797 1.00 86.75 91 GLY A CA 1
ATOM 723 C C . GLY A 1 91 ? 14.727 2.438 -3.506 1.00 86.75 91 GLY A C 1
ATOM 724 O O . GLY A 1 91 ? 14.412 2.798 -2.372 1.00 86.75 91 GLY A O 1
ATOM 725 N N . PHE A 1 92 ? 13.844 2.362 -4.505 1.00 87.88 92 PHE A N 1
ATOM 726 C CA . PHE A 1 92 ? 12.424 2.636 -4.328 1.00 87.88 92 PHE A CA 1
ATOM 727 C C . PHE A 1 92 ? 11.764 1.645 -3.363 1.00 87.88 92 PHE A C 1
ATOM 729 O O . PHE A 1 92 ? 11.036 2.078 -2.475 1.00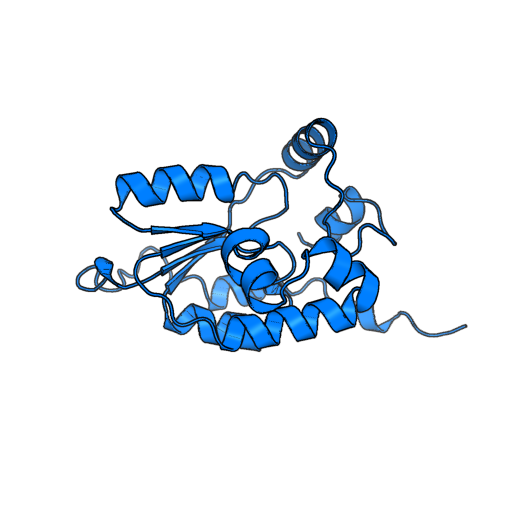 87.88 92 PHE A O 1
ATOM 736 N N . LEU A 1 93 ? 12.036 0.339 -3.488 1.00 85.75 93 LEU A N 1
ATOM 737 C CA . LEU A 1 93 ? 11.454 -0.675 -2.596 1.00 85.75 93 LEU A CA 1
ATOM 738 C C . LEU A 1 93 ? 11.839 -0.461 -1.129 1.00 85.75 93 LEU A C 1
ATOM 740 O O . LEU A 1 93 ? 10.988 -0.608 -0.251 1.00 85.75 93 LEU A O 1
ATOM 744 N N . GLU A 1 94 ? 13.094 -0.100 -0.864 1.00 88.25 94 GLU A N 1
ATOM 745 C CA . GLU A 1 94 ? 13.547 0.206 0.496 1.00 88.25 94 GLU A CA 1
ATOM 746 C C . GLU A 1 94 ? 12.899 1.496 1.017 1.00 88.25 94 GLU A C 1
ATOM 748 O O . GLU A 1 94 ? 12.340 1.516 2.111 1.00 88.25 94 GLU A O 1
ATOM 753 N N . ALA A 1 95 ? 12.899 2.567 0.214 1.00 91.00 95 ALA A N 1
ATOM 754 C CA . ALA A 1 95 ? 12.301 3.844 0.602 1.00 91.00 95 ALA A CA 1
ATOM 755 C C . ALA A 1 95 ? 10.790 3.728 0.866 1.00 91.00 95 ALA A C 1
ATOM 757 O O . ALA A 1 95 ? 10.280 4.299 1.832 1.00 91.00 95 ALA A O 1
ATOM 758 N N . GLU A 1 96 ? 10.075 2.981 0.023 1.00 91.69 96 GLU A N 1
ATOM 759 C CA . GLU A 1 96 ? 8.657 2.666 0.191 1.00 91.69 96 GLU A CA 1
ATOM 760 C C . GLU A 1 96 ? 8.434 1.857 1.475 1.00 91.69 96 GLU A C 1
ATOM 762 O O . GLU A 1 96 ? 7.575 2.199 2.288 1.00 91.69 96 GLU A O 1
ATOM 767 N N . GLY A 1 97 ? 9.243 0.819 1.696 1.00 90.06 97 GLY A N 1
ATOM 768 C CA . GLY A 1 97 ? 9.200 -0.012 2.893 1.00 90.06 97 GLY A CA 1
ATOM 769 C C . GLY A 1 97 ? 9.367 0.782 4.188 1.00 90.06 97 GLY A C 1
ATOM 770 O O . GLY A 1 97 ? 8.554 0.642 5.106 1.00 90.06 97 GLY A O 1
ATOM 771 N N . GLU A 1 98 ? 10.377 1.647 4.243 1.00 93.00 98 GLU A N 1
ATOM 772 C CA . GLU A 1 98 ? 10.668 2.516 5.388 1.00 93.00 98 GLU A CA 1
ATOM 773 C C . GLU A 1 98 ? 9.547 3.526 5.664 1.00 93.00 98 GLU A C 1
ATOM 775 O O . GLU A 1 98 ? 9.207 3.793 6.821 1.00 93.00 98 GLU A O 1
ATOM 780 N N . GLU A 1 99 ? 8.907 4.064 4.625 1.00 94.06 99 GLU A N 1
ATOM 781 C CA . GLU A 1 99 ? 7.765 4.961 4.812 1.00 94.06 99 GLU A CA 1
ATOM 782 C C . GLU A 1 99 ? 6.526 4.206 5.316 1.00 94.06 99 GLU A C 1
ATOM 784 O O . GLU A 1 99 ? 5.777 4.710 6.158 1.00 94.06 99 GLU A O 1
ATOM 789 N N . MET A 1 100 ? 6.345 2.954 4.891 1.00 92.19 100 MET A N 1
ATOM 790 C CA . MET A 1 100 ? 5.262 2.098 5.375 1.00 92.19 100 MET A CA 1
ATOM 791 C C . MET A 1 100 ? 5.430 1.659 6.833 1.00 92.19 100 MET A C 1
ATOM 793 O O . MET A 1 100 ? 4.426 1.441 7.514 1.00 92.19 100 MET A O 1
ATOM 797 N N . LEU A 1 101 ? 6.655 1.590 7.365 1.00 92.56 101 LEU A N 1
ATOM 798 C CA . LEU A 1 101 ? 6.890 1.353 8.799 1.00 92.56 101 LEU A CA 1
ATOM 799 C C . LEU A 1 101 ? 6.366 2.495 9.685 1.00 92.56 101 LEU A C 1
ATOM 801 O O . LEU A 1 101 ? 6.067 2.292 10.863 1.00 92.56 101 LEU A O 1
ATOM 805 N N . LYS A 1 102 ? 6.202 3.697 9.125 1.00 94.19 102 LYS A N 1
ATOM 806 C CA . LYS A 1 102 ? 5.653 4.867 9.829 1.00 94.19 102 LYS A CA 1
ATOM 807 C C . LYS A 1 102 ? 4.125 4.923 9.767 1.00 94.19 102 LYS A C 1
ATOM 809 O O . LYS A 1 102 ? 3.512 5.763 10.427 1.00 94.19 102 LYS A O 1
ATOM 814 N N . PHE A 1 103 ? 3.486 4.035 9.004 1.00 93.12 103 PHE A N 1
ATOM 815 C CA . PHE A 1 103 ? 2.036 4.004 8.858 1.00 93.12 103 PHE A CA 1
ATOM 816 C C . PHE A 1 103 ? 1.357 3.582 10.169 1.00 93.12 103 PHE A C 1
ATOM 818 O O . PHE A 1 103 ? 1.544 2.464 10.652 1.00 93.12 103 PHE A O 1
ATOM 825 N N . GLN A 1 104 ? 0.557 4.478 10.754 1.00 91.69 104 GLN A N 1
ATOM 826 C CA . GLN A 1 104 ? -0.127 4.264 12.044 1.00 91.69 104 GLN A CA 1
ATOM 827 C C . GLN A 1 104 ? -1.629 4.598 12.012 1.00 91.69 104 GLN A C 1
ATOM 829 O O . GLN A 1 104 ? -2.286 4.652 13.053 1.00 91.69 104 GLN A O 1
ATOM 834 N N . LYS A 1 105 ? -2.198 4.849 10.826 1.00 92.25 105 LYS A N 1
ATOM 835 C CA . LYS A 1 105 ? -3.628 5.163 10.687 1.00 92.25 105 LYS A CA 1
ATOM 836 C C . LYS A 1 105 ? -4.487 3.953 11.082 1.00 92.25 105 LYS A C 1
ATOM 838 O O . LYS A 1 105 ? -4.042 2.812 10.993 1.00 92.25 105 LYS A O 1
ATOM 843 N N . LYS A 1 106 ? -5.723 4.212 11.507 1.00 92.56 106 LYS A N 1
ATOM 844 C CA . LYS A 1 106 ? -6.720 3.214 11.929 1.00 92.56 106 LYS A CA 1
ATOM 845 C C . LYS A 1 106 ? -8.071 3.519 11.295 1.00 92.56 106 LYS A C 1
ATOM 847 O O . LYS A 1 106 ? -8.360 4.682 11.024 1.00 92.56 106 LYS A O 1
ATOM 852 N N . ASN A 1 107 ? -8.910 2.499 11.129 1.00 93.44 107 ASN A N 1
ATOM 853 C CA . ASN A 1 107 ? -10.214 2.589 10.469 1.00 93.44 107 ASN A CA 1
ATOM 854 C C . ASN A 1 107 ? -10.146 3.000 8.977 1.00 93.44 107 ASN A C 1
ATOM 856 O O . ASN A 1 107 ? -10.973 3.779 8.498 1.00 93.44 107 ASN A O 1
ATOM 860 N N . TYR A 1 108 ? -9.163 2.470 8.238 1.00 95.75 108 TYR A N 1
ATOM 861 C CA . TYR A 1 108 ? -9.011 2.703 6.796 1.00 95.75 108 TYR A CA 1
ATOM 862 C C . TYR A 1 108 ? -9.203 1.433 5.961 1.00 95.75 108 TYR A C 1
ATOM 864 O O . TYR A 1 108 ? -8.858 0.329 6.382 1.00 95.75 108 TYR A O 1
ATOM 872 N N . VAL A 1 109 ? -9.699 1.612 4.738 1.00 95.94 109 VAL A N 1
ATOM 873 C CA . VAL A 1 109 ? -9.490 0.700 3.613 1.00 95.94 109 VAL A CA 1
ATOM 874 C C . VAL A 1 109 ? -8.385 1.294 2.744 1.00 95.94 109 VAL A C 1
ATOM 876 O O . VAL A 1 109 ? -8.543 2.380 2.190 1.00 95.94 109 VAL A O 1
ATOM 879 N N . VAL A 1 110 ? -7.263 0.590 2.650 1.00 94.94 110 VAL A N 1
ATOM 880 C CA . VAL A 1 110 ? -6.030 1.072 2.025 1.00 94.94 110 VAL A CA 1
ATOM 881 C C . VAL A 1 110 ? -5.762 0.271 0.756 1.00 94.94 110 VAL A C 1
ATOM 883 O O . VAL A 1 110 ? -5.639 -0.951 0.810 1.00 94.94 110 VAL A O 1
ATOM 886 N N . SER A 1 111 ? -5.670 0.948 -0.386 1.00 92.88 111 SER A N 1
ATOM 887 C CA . SER A 1 111 ? -5.158 0.379 -1.635 1.00 92.88 111 SER A CA 1
ATOM 888 C C . SER A 1 111 ? -3.632 0.425 -1.591 1.00 92.88 111 SER A C 1
ATOM 890 O O . SER A 1 111 ? -3.057 1.508 -1.576 1.00 92.88 111 SER A O 1
ATOM 892 N N . LEU A 1 112 ? -2.985 -0.740 -1.515 1.00 87.88 112 LEU A N 1
ATOM 893 C CA . LEU A 1 112 ? -1.524 -0.850 -1.551 1.00 87.88 112 LEU A CA 1
ATOM 894 C C . LEU A 1 112 ? -1.020 -0.880 -2.993 1.00 87.88 112 LEU A C 1
ATOM 896 O O . LEU A 1 112 ? -1.737 -1.327 -3.887 1.00 87.88 112 LEU A O 1
ATOM 900 N N . THR A 1 113 ? 0.228 -0.491 -3.225 1.00 78.94 113 THR A N 1
ATOM 901 C CA . THR A 1 113 ? 0.892 -0.690 -4.515 1.00 78.94 113 THR A CA 1
ATOM 902 C C . THR A 1 113 ? 1.349 -2.145 -4.689 1.00 78.94 113 THR A C 1
ATOM 904 O O . THR A 1 113 ? 1.412 -2.947 -3.753 1.00 78.94 113 THR A O 1
ATOM 907 N N . GLY A 1 114 ? 1.624 -2.528 -5.939 1.00 71.88 114 GLY A N 1
ATOM 908 C CA . GLY A 1 114 ? 2.144 -3.853 -6.274 1.00 71.88 114 GLY A CA 1
ATOM 909 C C . GLY A 1 114 ? 3.553 -4.119 -5.725 1.00 71.88 114 GLY A C 1
ATOM 910 O O . GLY A 1 114 ? 3.958 -5.277 -5.685 1.00 71.88 114 GLY A O 1
ATOM 911 N N . SER A 1 115 ? 4.292 -3.085 -5.320 1.00 73.19 115 SER A N 1
ATOM 912 C CA . SER A 1 115 ? 5.632 -3.178 -4.723 1.00 73.19 115 SER A CA 1
ATOM 913 C C . SER A 1 115 ? 5.621 -3.447 -3.218 1.00 73.19 115 SER A C 1
ATOM 915 O O . SER A 1 115 ? 6.517 -4.146 -2.751 1.00 73.19 115 SER A O 1
ATOM 917 N N . ASN A 1 116 ? 4.594 -3.015 -2.473 1.00 71.44 116 ASN A N 1
ATOM 918 C CA . ASN A 1 116 ? 4.609 -3.084 -1.002 1.00 71.44 116 ASN A CA 1
ATOM 919 C C . ASN A 1 116 ? 4.834 -4.496 -0.454 1.00 71.44 116 ASN A C 1
ATOM 921 O O . A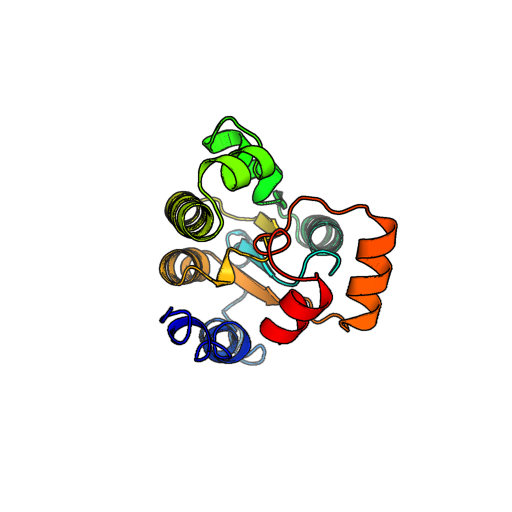SN A 1 116 ? 5.556 -4.684 0.522 1.00 71.44 116 ASN A O 1
ATOM 925 N N . ALA A 1 117 ? 4.249 -5.507 -1.102 1.00 68.38 117 ALA A N 1
ATOM 926 C CA . ALA A 1 117 ? 4.378 -6.901 -0.679 1.00 68.38 117 ALA A CA 1
ATOM 927 C C . ALA A 1 117 ? 5.815 -7.448 -0.782 1.00 68.38 117 ALA A C 1
ATOM 929 O O . ALA A 1 117 ? 6.106 -8.520 -0.250 1.00 68.38 117 ALA A O 1
ATOM 930 N N . LEU A 1 118 ? 6.713 -6.738 -1.471 1.00 71.69 118 LEU A N 1
ATOM 931 C CA . LEU A 1 118 ? 8.109 -7.130 -1.644 1.00 71.69 118 LEU A CA 1
ATOM 932 C C . LEU A 1 118 ? 8.982 -6.743 -0.442 1.00 71.69 118 LEU A C 1
ATOM 934 O O . LEU A 1 118 ? 10.083 -7.279 -0.309 1.00 71.69 118 LEU A O 1
ATOM 938 N N . HIS A 1 119 ? 8.491 -5.884 0.455 1.00 81.75 119 HIS A N 1
ATOM 939 C CA . HIS A 1 119 ? 9.213 -5.461 1.650 1.00 81.75 119 HIS A CA 1
ATOM 940 C C . HIS A 1 119 ? 8.628 -6.124 2.913 1.00 81.75 119 HIS A C 1
ATOM 942 O O . HIS A 1 119 ? 7.583 -5.749 3.438 1.00 81.75 119 HIS A O 1
ATOM 948 N N . SER A 1 120 ? 9.295 -7.160 3.427 1.00 79.88 120 SER A N 1
ATOM 949 C CA . SER A 1 120 ? 8.731 -8.036 4.471 1.00 79.88 120 SER A CA 1
ATOM 950 C C . SER A 1 120 ? 8.455 -7.333 5.805 1.00 79.88 120 SER A C 1
ATOM 952 O O . SER A 1 120 ? 7.431 -7.600 6.435 1.00 79.88 120 SER A O 1
ATOM 954 N N . ARG A 1 121 ? 9.334 -6.416 6.232 1.00 83.75 121 ARG A N 1
ATOM 955 C CA . ARG A 1 121 ? 9.194 -5.704 7.516 1.00 83.75 121 ARG A CA 1
ATOM 956 C C . ARG A 1 121 ? 7.976 -4.787 7.537 1.00 83.75 121 ARG A C 1
ATOM 958 O O . ARG A 1 121 ? 7.272 -4.731 8.542 1.00 83.75 121 ARG A O 1
ATOM 965 N N . SER A 1 122 ? 7.703 -4.095 6.430 1.00 86.25 122 SER A N 1
ATOM 966 C CA . SER A 1 122 ? 6.520 -3.232 6.334 1.00 86.25 122 SER A CA 1
ATOM 967 C C . SER A 1 122 ? 5.245 -4.069 6.347 1.00 86.25 122 SER A C 1
ATOM 969 O O . SER A 1 122 ? 4.303 -3.725 7.052 1.00 86.25 122 SER A O 1
ATOM 971 N N . MET A 1 123 ? 5.230 -5.218 5.672 1.00 84.94 123 MET A N 1
ATOM 972 C CA . MET A 1 123 ? 4.077 -6.122 5.692 1.00 84.94 123 MET A CA 1
ATOM 973 C C . MET A 1 123 ? 3.784 -6.682 7.091 1.00 84.94 123 MET A C 1
ATOM 975 O O . MET A 1 123 ? 2.624 -6.704 7.508 1.00 84.94 123 MET A O 1
ATOM 979 N N . GLU A 1 124 ? 4.815 -7.066 7.851 1.00 84.31 124 GLU A N 1
ATOM 980 C CA . GLU A 1 124 ? 4.662 -7.492 9.251 1.00 84.31 124 GLU A CA 1
ATOM 981 C C . GLU A 1 124 ? 4.171 -6.349 10.157 1.00 84.31 124 GLU A C 1
ATOM 983 O O . GLU A 1 124 ? 3.355 -6.549 11.057 1.00 84.31 124 GLU A O 1
ATOM 988 N N . HIS A 1 125 ? 4.647 -5.125 9.929 1.00 87.62 125 HIS A N 1
ATOM 989 C CA . HIS A 1 125 ? 4.159 -3.950 10.649 1.00 87.62 125 HIS A CA 1
ATOM 990 C C . HIS A 1 125 ? 2.671 -3.698 10.373 1.00 87.62 125 HIS A C 1
ATOM 992 O O . HIS A 1 125 ? 1.869 -3.571 11.301 1.00 87.62 125 HIS A O 1
ATOM 998 N N . LEU A 1 126 ? 2.267 -3.715 9.102 1.00 88.81 126 LEU A N 1
ATOM 999 C CA . LEU A 1 126 ? 0.882 -3.485 8.695 1.00 88.81 126 LEU A CA 1
ATOM 1000 C C . LEU A 1 126 ? -0.069 -4.586 9.185 1.00 88.81 126 LEU A C 1
ATOM 1002 O O . LEU A 1 126 ? -1.188 -4.265 9.602 1.00 88.81 126 LEU A O 1
ATOM 1006 N N . SER A 1 127 ? 0.371 -5.852 9.230 1.00 86.50 127 SER A N 1
ATOM 1007 C CA . SER A 1 127 ? -0.449 -6.984 9.700 1.00 86.50 127 SER A CA 1
ATOM 1008 C C . SER A 1 127 ? -0.912 -6.826 11.152 1.00 86.50 127 SER A C 1
ATOM 1010 O O . SER A 1 127 ? -1.968 -7.337 11.536 1.00 86.50 127 SER A O 1
ATOM 1012 N N . LYS A 1 128 ? -0.166 -6.071 11.967 1.00 87.31 128 LYS A N 1
ATOM 1013 C CA . LYS A 1 128 ? -0.538 -5.752 13.355 1.00 87.31 128 LYS A CA 1
ATOM 1014 C C . LYS A 1 128 ? -1.767 -4.836 13.405 1.00 87.31 128 LYS A C 1
ATOM 1016 O O . LYS A 1 128 ? -2.604 -4.968 14.296 1.00 87.31 128 LYS A O 1
ATOM 1021 N N . SER A 1 129 ? -1.936 -3.963 12.410 1.00 87.06 129 SER A N 1
ATOM 1022 C CA . SER A 1 129 ? -2.993 -2.940 12.365 1.00 87.06 129 SER A CA 1
ATOM 1023 C C . SER A 1 129 ? -4.252 -3.335 11.578 1.00 87.06 129 SER A C 1
ATOM 1025 O O . SER A 1 129 ? -5.269 -2.641 11.651 1.00 87.06 129 SER A O 1
ATOM 1027 N N . GLY A 1 130 ? -4.231 -4.445 10.835 1.00 89.38 130 GLY A N 1
ATOM 1028 C CA . GLY A 1 130 ? -5.332 -4.777 9.933 1.00 89.38 130 GLY A CA 1
ATOM 1029 C C . GLY A 1 130 ? -5.315 -6.191 9.373 1.00 89.38 130 GLY A C 1
ATOM 1030 O O . GLY A 1 130 ? -4.625 -7.074 9.877 1.00 89.38 130 GLY A O 1
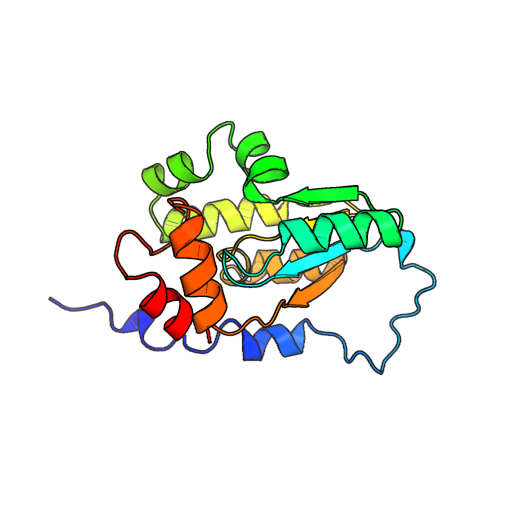ATOM 1031 N N . ILE A 1 131 ? -6.132 -6.398 8.345 1.00 88.00 131 ILE A N 1
ATOM 1032 C CA . ILE A 1 131 ? -6.186 -7.632 7.557 1.00 88.00 131 ILE A CA 1
ATOM 1033 C C . ILE A 1 131 ? -5.857 -7.341 6.099 1.00 88.00 131 ILE A C 1
ATOM 1035 O O . ILE A 1 131 ? -6.083 -6.235 5.611 1.00 88.00 131 ILE A O 1
ATOM 1039 N N . PHE A 1 132 ? -5.372 -8.359 5.403 1.00 86.94 132 PHE A N 1
ATOM 1040 C CA . PHE A 1 132 ? -5.017 -8.287 3.995 1.00 86.94 132 PHE A CA 1
ATOM 1041 C C . PHE A 1 132 ? -6.048 -9.008 3.127 1.00 86.94 132 PHE A C 1
ATOM 1043 O O . PHE A 1 132 ? -6.426 -10.141 3.419 1.00 86.94 132 PHE A O 1
ATOM 1050 N N . ILE A 1 133 ? -6.472 -8.367 2.038 1.00 88.12 133 ILE A N 1
ATOM 1051 C CA . ILE A 1 133 ? -7.345 -8.944 1.012 1.00 88.12 133 ILE A CA 1
ATOM 1052 C C . ILE A 1 133 ? -6.626 -8.837 -0.329 1.00 88.12 133 ILE A C 1
ATOM 1054 O O . ILE A 1 133 ? -6.299 -7.742 -0.780 1.00 88.12 133 ILE A O 1
ATOM 1058 N N . TYR A 1 134 ? -6.395 -9.974 -0.978 1.00 86.00 134 TYR A N 1
ATOM 1059 C CA . TYR A 1 134 ? -5.822 -10.018 -2.318 1.00 86.00 134 TYR A CA 1
ATOM 1060 C C . TYR A 1 134 ? -6.938 -10.081 -3.365 1.00 86.00 134 TYR A C 1
ATOM 1062 O O . TYR A 1 134 ? -7.790 -10.968 -3.314 1.00 86.00 134 TYR A O 1
ATOM 1070 N N . LEU A 1 135 ? -6.944 -9.137 -4.307 1.00 85.50 135 LEU A N 1
ATOM 1071 C CA . LEU A 1 135 ? -7.855 -9.147 -5.448 1.00 85.50 135 LEU A CA 1
ATOM 1072 C C . LEU A 1 135 ? -7.277 -10.030 -6.553 1.00 85.50 135 LEU A C 1
ATOM 1074 O O . LEU A 1 135 ? -6.512 -9.563 -7.400 1.00 85.50 135 LEU A O 1
ATOM 1078 N N . ASP A 1 136 ? -7.665 -11.302 -6.525 1.00 83.00 136 ASP A N 1
ATOM 1079 C CA . ASP A 1 136 ? -7.296 -12.285 -7.538 1.00 83.00 136 ASP A CA 1
ATOM 1080 C C . ASP A 1 136 ? -8.098 -12.050 -8.825 1.00 83.00 136 ASP A C 1
ATOM 1082 O O . ASP A 1 136 ? -9.299 -12.319 -8.906 1.00 83.00 136 ASP A O 1
ATOM 1086 N N . VAL A 1 137 ? -7.438 -11.457 -9.819 1.00 81.94 137 VAL A N 1
ATOM 1087 C CA . VAL A 1 137 ? -8.031 -11.112 -11.112 1.00 81.94 137 VAL A CA 1
ATOM 1088 C C . VAL A 1 137 ? -7.190 -11.752 -12.213 1.00 81.94 137 VAL A C 1
ATOM 1090 O O . VAL A 1 137 ? -5.980 -11.521 -12.247 1.00 81.94 137 VAL A O 1
ATOM 1093 N N . PRO A 1 138 ? -7.808 -12.473 -13.169 1.00 82.94 138 PRO A N 1
ATOM 1094 C CA . PRO A 1 138 ? -7.086 -13.108 -14.263 1.00 82.94 138 PRO A CA 1
ATOM 1095 C C . PRO A 1 138 ? -6.158 -12.148 -15.014 1.00 82.94 138 PRO A C 1
ATOM 1097 O O . PRO A 1 138 ? -6.565 -11.059 -15.431 1.00 82.94 138 PRO A O 1
ATOM 1100 N N . THR A 1 139 ? -4.925 -12.588 -15.267 1.00 78.56 139 THR A N 1
ATOM 1101 C CA . THR A 1 139 ? -3.877 -11.796 -15.933 1.00 78.56 139 THR A CA 1
ATOM 1102 C C . THR A 1 139 ? -4.322 -11.251 -17.292 1.00 78.56 139 THR A C 1
ATOM 1104 O O . THR A 1 139 ? -4.012 -10.111 -17.633 1.00 78.56 139 THR A O 1
ATOM 1107 N N . SER A 1 140 ? -5.116 -12.007 -18.055 1.00 82.44 140 SER A N 1
ATOM 1108 C CA . SER A 1 140 ? -5.684 -11.560 -19.336 1.00 82.44 140 SER A CA 1
ATOM 1109 C C . SER A 1 140 ? -6.580 -10.320 -19.195 1.00 82.44 140 SER A C 1
ATOM 1111 O O . SER A 1 140 ? -6.510 -9.399 -20.017 1.00 82.44 140 SER A O 1
ATOM 1113 N N . LEU A 1 141 ? -7.383 -10.254 -18.128 1.00 82.75 141 LEU A N 1
ATOM 1114 C CA . LEU A 1 141 ? -8.222 -9.099 -17.807 1.00 82.75 141 LEU A CA 1
ATOM 1115 C C . LEU A 1 141 ? -7.383 -7.924 -17.305 1.00 82.75 141 LEU A C 1
ATOM 1117 O O . LEU A 1 141 ? -7.632 -6.793 -17.722 1.00 82.75 141 LEU A O 1
ATOM 1121 N N . ILE A 1 142 ? -6.371 -8.182 -16.471 1.00 82.31 142 ILE A N 1
ATOM 1122 C CA . ILE A 1 142 ? -5.421 -7.156 -16.020 1.00 82.31 142 ILE A CA 1
ATOM 1123 C C . ILE A 1 142 ? -4.744 -6.484 -17.215 1.00 82.31 142 ILE A C 1
ATOM 1125 O O . ILE A 1 142 ? -4.800 -5.264 -17.348 1.00 82.31 142 ILE A O 1
ATOM 1129 N N . LEU A 1 143 ? -4.173 -7.270 -18.131 1.00 79.31 143 LEU A N 1
ATOM 1130 C CA . LEU A 1 143 ? -3.504 -6.753 -19.325 1.00 79.31 143 LEU A CA 1
ATOM 1131 C C . LEU A 1 143 ? -4.453 -5.927 -20.200 1.00 79.31 143 LEU A C 1
ATOM 1133 O O . LEU A 1 143 ? -4.072 -4.864 -20.690 1.00 79.31 143 LEU A O 1
ATOM 1137 N N . SER A 1 144 ? -5.693 -6.390 -20.371 1.00 83.38 144 SER A N 1
ATOM 1138 C CA . SER A 1 144 ? -6.710 -5.672 -21.147 1.00 83.38 144 SER A CA 1
ATOM 1139 C C . SER A 1 144 ? -7.057 -4.319 -20.519 1.00 83.38 144 SER A C 1
ATOM 1141 O O . SER A 1 144 ? -7.136 -3.319 -21.227 1.00 83.38 144 SER A O 1
ATOM 1143 N N . ARG A 1 145 ? -7.196 -4.259 -19.188 1.00 82.94 145 ARG A N 1
ATOM 1144 C CA . ARG A 1 145 ? -7.451 -3.010 -18.452 1.00 82.94 145 ARG A CA 1
ATOM 1145 C C . ARG A 1 145 ? -6.260 -2.057 -18.516 1.00 82.94 145 ARG A C 1
ATOM 1147 O O . ARG A 1 145 ? -6.441 -0.888 -18.836 1.00 82.94 145 ARG A O 1
ATOM 1154 N N . CYS A 1 146 ? -5.044 -2.550 -18.291 1.00 76.06 146 CYS A N 1
ATOM 1155 C CA . CYS A 1 146 ? -3.841 -1.716 -18.302 1.00 76.06 146 CYS A CA 1
ATOM 1156 C C . CYS A 1 146 ? -3.569 -1.087 -19.678 1.00 76.06 146 CYS A C 1
ATOM 1158 O O . CYS A 1 146 ? -3.156 0.070 -19.739 1.00 76.06 146 CYS A O 1
ATOM 1160 N N . LYS A 1 147 ? -3.868 -1.792 -20.782 1.00 74.56 147 LYS A N 1
ATOM 1161 C CA . LYS A 1 147 ? -3.780 -1.233 -22.147 1.00 74.56 147 LYS A CA 1
ATOM 1162 C C . LYS A 1 147 ? -4.671 -0.006 -22.348 1.00 74.56 147 LYS A C 1
ATOM 1164 O O . LYS A 1 147 ? -4.283 0.913 -23.060 1.00 74.56 147 LYS A O 1
ATOM 1169 N N . LEU A 1 148 ? -5.848 0.015 -21.724 1.00 72.12 148 LEU A N 1
ATOM 1170 C CA . LEU A 1 148 ? -6.788 1.135 -21.812 1.00 72.12 148 LEU A CA 1
ATOM 1171 C C . LEU A 1 148 ? -6.391 2.310 -20.905 1.00 72.12 148 LEU A C 1
ATOM 1173 O O . LEU A 1 148 ? -6.815 3.433 -21.153 1.00 72.12 148 LEU A O 1
ATOM 1177 N N . MET A 1 149 ? -5.584 2.058 -19.869 1.00 64.69 149 MET A N 1
ATOM 1178 C CA . MET A 1 149 ? -5.283 3.025 -18.808 1.00 64.69 149 MET A CA 1
ATOM 1179 C C . MET A 1 149 ? -3.975 3.814 -18.994 1.00 64.69 149 MET A C 1
ATOM 1181 O O . MET A 1 149 ? -3.767 4.733 -18.214 1.00 64.69 149 MET A O 1
ATOM 1185 N N . LYS A 1 150 ? -3.120 3.498 -19.988 1.00 57.19 150 LYS A N 1
ATOM 1186 C CA . LYS A 1 150 ? -1.779 4.114 -20.183 1.00 57.19 150 LYS A CA 1
ATOM 1187 C C . LYS A 1 150 ? -1.014 4.261 -18.851 1.00 57.19 150 LYS A C 1
ATOM 1189 O O . LYS A 1 150 ? -0.840 5.359 -18.336 1.00 57.19 150 LYS A O 1
ATOM 1194 N N . ILE A 1 151 ? -0.669 3.127 -18.238 1.00 58.53 151 ILE A N 1
ATOM 1195 C CA . ILE A 1 151 ? -0.027 3.105 -16.917 1.00 58.53 151 ILE A CA 1
ATOM 1196 C C . ILE A 1 151 ? 1.494 3.227 -17.069 1.00 58.53 151 ILE A C 1
ATOM 1198 O O . ILE A 1 151 ? 2.125 2.318 -17.615 1.00 58.53 151 ILE A O 1
ATOM 1202 N N . ASP A 1 152 ? 2.049 4.296 -16.493 1.00 53.25 152 ASP A N 1
ATOM 1203 C CA . ASP A 1 152 ? 3.479 4.645 -16.555 1.00 53.25 152 ASP A CA 1
ATOM 1204 C C . ASP A 1 152 ? 4.201 4.444 -15.199 1.00 53.25 152 ASP A C 1
ATOM 1206 O O . ASP A 1 152 ? 5.375 4.767 -15.052 1.00 53.25 152 ASP A O 1
ATOM 1210 N N . ARG A 1 153 ? 3.495 3.933 -14.176 1.00 55.16 153 ARG A N 1
ATOM 1211 C CA . ARG A 1 153 ? 3.927 3.918 -12.761 1.00 55.16 153 ARG A CA 1
ATOM 1212 C C . ARG A 1 153 ? 4.152 2.506 -12.189 1.00 55.16 153 ARG A C 1
ATOM 1214 O O . ARG A 1 153 ? 3.690 2.209 -11.092 1.00 55.16 153 ARG A O 1
ATOM 1221 N N . ILE A 1 154 ? 4.779 1.584 -12.926 1.00 59.94 154 ILE A N 1
ATOM 1222 C CA . ILE A 1 154 ? 4.986 0.199 -12.450 1.00 59.94 154 ILE A CA 1
ATOM 1223 C C . ILE A 1 154 ? 6.477 -0.104 -12.261 1.00 59.94 154 ILE A C 1
ATOM 1225 O O . ILE A 1 154 ? 7.244 -0.124 -13.221 1.00 59.94 154 ILE A O 1
ATOM 1229 N N . VAL A 1 155 ? 6.864 -0.442 -11.027 1.00 54.38 155 VAL A N 1
ATOM 1230 C CA . VAL A 1 155 ? 8.214 -0.928 -10.678 1.00 54.38 155 VAL A CA 1
ATOM 1231 C C . VAL A 1 155 ? 8.578 -2.157 -11.522 1.00 54.38 155 VAL A C 1
ATOM 1233 O O . VAL A 1 155 ? 7.806 -3.128 -11.571 1.00 54.38 155 VAL A O 1
ATOM 1236 N N . GLY A 1 156 ? 9.743 -2.111 -12.179 1.00 51.94 156 GLY A N 1
ATOM 1237 C CA . GLY A 1 156 ? 10.240 -3.123 -13.119 1.00 51.94 156 GLY A CA 1
ATOM 1238 C C . GLY A 1 156 ? 9.761 -2.995 -14.576 1.00 51.94 156 GLY A C 1
ATOM 1239 O O . GLY A 1 156 ? 10.229 -3.746 -15.432 1.00 51.94 156 GLY A O 1
ATOM 1240 N N . GLN A 1 157 ? 8.855 -2.062 -14.902 1.00 55.19 157 GLN A N 1
ATOM 1241 C CA . GLN A 1 157 ? 8.341 -1.877 -16.276 1.00 55.19 157 GLN A CA 1
ATOM 1242 C C . GLN A 1 157 ? 9.371 -1.256 -17.229 1.00 55.19 157 GLN A C 1
ATOM 1244 O O . GLN A 1 157 ? 9.265 -1.413 -18.443 1.00 55.19 157 GLN A O 1
ATOM 1249 N N . SER A 1 158 ? 10.395 -0.596 -16.686 1.00 49.44 158 SER A N 1
ATOM 1250 C CA . SER A 1 158 ? 11.539 -0.077 -17.443 1.00 49.44 158 SER A CA 1
ATOM 1251 C C . SER A 1 158 ? 12.417 -1.189 -18.033 1.00 49.44 158 SER A C 1
ATOM 1253 O O . SER A 1 158 ? 13.096 -0.963 -19.032 1.00 49.44 158 SER A O 1
ATOM 1255 N N . THR A 1 159 ? 12.395 -2.392 -17.445 1.00 47.50 159 THR A N 1
ATOM 1256 C CA . THR A 1 159 ? 13.268 -3.514 -17.829 1.00 47.50 159 THR A CA 1
ATOM 1257 C C . THR A 1 159 ? 12.515 -4.732 -18.367 1.00 47.50 159 THR A C 1
ATOM 1259 O O . THR A 1 159 ? 13.112 -5.553 -19.065 1.00 47.50 159 THR A O 1
ATOM 1262 N N . LYS A 1 160 ? 11.216 -4.876 -18.072 1.00 55.78 160 LYS A N 1
ATOM 1263 C CA . LYS A 1 160 ? 10.396 -6.036 -18.456 1.00 55.78 160 LYS A CA 1
ATOM 1264 C C . LYS A 1 160 ? 8.996 -5.626 -18.895 1.00 55.78 160 LYS A C 1
ATOM 1266 O O . LYS A 1 160 ? 8.449 -4.626 -18.432 1.00 55.78 160 LYS A O 1
ATOM 1271 N N . SER A 1 161 ? 8.376 -6.431 -19.760 1.00 60.31 161 SER A N 1
ATOM 1272 C CA . SER A 1 161 ? 6.983 -6.191 -20.135 1.00 60.31 161 SER A CA 1
ATOM 1273 C C . SER A 1 161 ? 6.056 -6.410 -18.933 1.00 60.31 161 SER A C 1
ATOM 1275 O O . SER A 1 161 ? 6.336 -7.217 -18.044 1.00 60.31 161 SER A O 1
ATOM 1277 N N . LEU A 1 162 ? 4.904 -5.733 -18.913 1.00 62.06 162 LEU A N 1
ATOM 1278 C CA . LEU A 1 162 ? 3.897 -5.932 -17.865 1.00 62.06 162 LEU A CA 1
ATOM 1279 C C . LEU A 1 162 ? 3.462 -7.404 -17.753 1.00 62.06 162 LEU A C 1
ATOM 1281 O O . LEU A 1 162 ? 3.186 -7.879 -16.656 1.00 62.06 162 LEU A O 1
ATOM 1285 N N . ALA A 1 163 ? 3.428 -8.137 -18.868 1.00 57.75 163 ALA A N 1
ATOM 1286 C CA . ALA A 1 163 ? 3.110 -9.561 -18.863 1.00 57.75 163 ALA A CA 1
ATOM 1287 C C . ALA A 1 163 ? 4.170 -10.376 -18.107 1.00 57.75 163 ALA A C 1
ATOM 1289 O O . ALA A 1 163 ? 3.805 -11.210 -17.283 1.00 57.75 163 ALA A O 1
ATOM 1290 N N . ASP A 1 164 ? 5.455 -10.082 -18.311 1.00 60.69 164 ASP A N 1
ATOM 1291 C CA . ASP A 1 164 ? 6.555 -10.762 -17.617 1.00 60.69 164 ASP A CA 1
ATOM 1292 C C . ASP A 1 164 ? 6.555 -10.445 -16.120 1.00 60.69 164 ASP A C 1
ATOM 1294 O O . ASP A 1 164 ? 6.778 -11.323 -15.289 1.00 60.69 164 ASP A O 1
ATOM 1298 N N . ILE A 1 165 ? 6.240 -9.197 -15.760 1.00 63.62 165 ILE A N 1
ATOM 1299 C CA . ILE A 1 165 ? 6.090 -8.777 -14.363 1.00 63.62 165 ILE A CA 1
ATOM 1300 C C . ILE A 1 165 ? 4.934 -9.531 -13.696 1.00 63.62 165 ILE A C 1
ATOM 1302 O O . ILE A 1 165 ? 5.069 -9.987 -12.564 1.00 63.62 165 ILE A O 1
ATOM 1306 N N . LEU A 1 166 ? 3.795 -9.674 -14.378 1.00 63.59 166 LEU A N 1
ATOM 1307 C CA . LEU A 1 166 ? 2.634 -10.393 -13.848 1.00 63.59 166 LEU A CA 1
ATOM 1308 C C . LEU A 1 166 ? 2.845 -11.910 -13.810 1.00 63.59 166 LEU A C 1
ATOM 1310 O O . LEU A 1 166 ? 2.310 -12.566 -12.921 1.00 63.59 166 LEU A O 1
ATOM 1314 N N . ALA A 1 167 ? 3.607 -12.472 -14.749 1.00 59.06 167 ALA A N 1
ATOM 1315 C CA . ALA A 1 167 ? 3.981 -13.885 -14.745 1.00 59.06 167 ALA A CA 1
ATOM 1316 C C . ALA A 1 167 ? 4.949 -14.206 -13.598 1.00 59.06 167 ALA A C 1
ATOM 1318 O O . ALA A 1 167 ? 4.828 -15.247 -12.969 1.00 59.06 167 ALA A O 1
ATOM 1319 N N . TYR A 1 168 ? 5.859 -13.282 -13.283 1.00 54.78 168 TYR A N 1
ATOM 1320 C CA . TYR A 1 168 ? 6.799 -13.410 -12.168 1.00 54.78 168 TYR A CA 1
ATOM 1321 C C . TYR A 1 168 ? 6.144 -13.235 -10.783 1.00 54.78 168 TYR A C 1
ATOM 1323 O O . TYR A 1 168 ? 6.728 -13.576 -9.758 1.00 54.78 168 TYR A O 1
ATOM 1331 N N . ARG A 1 169 ? 4.941 -12.651 -10.733 1.00 58.72 169 ARG A N 1
ATOM 1332 C CA . ARG A 1 169 ? 4.201 -12.348 -9.495 1.00 58.72 169 ARG A CA 1
ATOM 1333 C C . ARG A 1 169 ? 3.073 -13.350 -9.187 1.00 58.72 169 ARG A C 1
ATOM 1335 O O . ARG A 1 169 ? 2.367 -13.133 -8.204 1.00 58.72 169 ARG A O 1
ATOM 1342 N N . GLN A 1 170 ? 2.895 -14.386 -10.011 1.00 48.91 170 GLN A N 1
ATOM 1343 C CA . GLN A 1 170 ? 1.923 -15.473 -9.813 1.00 48.91 170 GLN A CA 1
ATOM 1344 C C . GLN A 1 170 ? 2.518 -16.631 -9.012 1.00 48.91 170 GLN A C 1
ATOM 1346 O O . GLN A 1 170 ? 3.720 -16.921 -9.191 1.00 48.91 170 GLN A O 1
#